Protein AF-A0A2S9FRI6-F1 (afdb_monomer_lite)

Secondary structure (DSSP, 8-state):
--GGGHHHHTHHHHHHHHHHHHHHHHHHH-STT-S----TTT-HHHHHHHHHHHHHHHHHHHHHHHHHHTS-HHHHHHTT--HHHHHTT-

Foldseek 3Di:
DDPVCCVVPPVVVVVVCCVVVVVVVCVVPPVVPPDPPDPCVVPVPVCVPVVVVVVVVVVVVVVLCCLLPPDDPVVCVVVPNDPVNNVVSD

Sequence (90 aa):
MSGWEIFWDVIPYVTLTIVVVGIWWRYRYDKFGWTTRSSQLYESRLLRIGSPMFHFGILVVIAGHIIGLVIPESWTTAIGLSDHAYHVQA

Radius of gyration: 19.43 Å; chains: 1; bounding box: 42×36×46 Å

Structure (mmCIF, N/CA/C/O backbone):
data_AF-A0A2S9FRI6-F1
#
_entry.id   AF-A0A2S9FRI6-F1
#
loop_
_atom_site.group_PDB
_atom_site.id
_atom_site.type_symbol
_atom_site.label_atom_id
_atom_site.label_alt_id
_atom_site.label_comp_id
_atom_site.label_asym_id
_atom_site.label_entity_id
_atom_site.label_seq_id
_atom_site.pdbx_PDB_ins_code
_atom_site.Cartn_x
_atom_site.Cartn_y
_atom_site.Cartn_z
_atom_site.occupancy
_atom_site.B_iso_or_equiv
_atom_site.auth_seq_id
_atom_site.auth_comp_id
_atom_site.auth_asym_id
_atom_site.auth_atom_id
_atom_site.pdbx_PDB_model_num
ATOM 1 N N . MET A 1 1 ? 26.078 -19.167 -12.266 1.00 63.00 1 MET A N 1
ATOM 2 C CA . MET A 1 1 ? 24.851 -18.817 -11.540 1.00 63.00 1 MET A CA 1
ATOM 3 C C . MET A 1 1 ? 25.134 -18.992 -10.064 1.00 63.00 1 MET A C 1
ATOM 5 O O . MET A 1 1 ? 25.367 -20.112 -9.620 1.00 63.00 1 MET A O 1
ATOM 9 N N . SER A 1 2 ? 25.311 -17.887 -9.347 1.00 83.19 2 SER A N 1
ATOM 10 C CA . SER A 1 2 ? 25.530 -17.909 -7.900 1.00 83.19 2 SER A CA 1
ATOM 11 C C . SER A 1 2 ? 24.217 -18.241 -7.186 1.00 83.19 2 SER A C 1
ATOM 13 O O . SER A 1 2 ? 23.146 -17.872 -7.660 1.00 83.19 2 SER A O 1
ATOM 15 N N . GLY A 1 3 ? 24.270 -18.907 -6.028 1.00 84.62 3 GLY A N 1
ATOM 16 C CA . GLY A 1 3 ? 23.056 -19.265 -5.276 1.00 84.62 3 GLY A CA 1
ATOM 17 C C . GLY A 1 3 ? 22.184 -18.069 -4.859 1.00 84.62 3 GLY A C 1
ATOM 18 O O . GLY A 1 3 ? 21.018 -18.258 -4.535 1.00 84.62 3 GLY A O 1
ATOM 19 N N . TRP A 1 4 ? 22.715 -16.844 -4.901 1.00 90.25 4 TRP A N 1
ATOM 20 C CA . TRP A 1 4 ? 21.999 -15.611 -4.565 1.00 90.25 4 TRP A CA 1
ATOM 21 C C . TRP A 1 4 ? 21.032 -15.129 -5.654 1.00 90.25 4 TRP A C 1
ATOM 23 O O . TRP A 1 4 ? 20.107 -14.381 -5.345 1.00 90.25 4 TRP A O 1
ATOM 33 N N . GLU A 1 5 ? 21.193 -15.578 -6.901 1.00 90.62 5 GLU A N 1
ATOM 34 C CA . GLU A 1 5 ? 20.311 -15.212 -8.025 1.00 90.62 5 GLU A CA 1
ATOM 35 C C . GLU A 1 5 ? 18.851 -15.625 -7.766 1.00 90.62 5 GLU A C 1
ATOM 37 O O . GLU A 1 5 ? 17.919 -14.935 -8.174 1.00 90.62 5 GLU A O 1
ATOM 42 N N . ILE A 1 6 ? 18.633 -16.673 -6.960 1.00 92.56 6 ILE A N 1
ATOM 43 C CA . ILE A 1 6 ? 17.296 -17.162 -6.600 1.00 92.56 6 ILE A CA 1
ATOM 44 C C . ILE A 1 6 ? 16.400 -16.083 -5.967 1.00 92.56 6 ILE A C 1
ATOM 46 O O . ILE A 1 6 ? 15.182 -16.096 -6.165 1.00 92.56 6 ILE A O 1
ATOM 50 N N . PHE A 1 7 ? 16.985 -15.130 -5.233 1.00 94.00 7 PHE A N 1
ATOM 51 C CA . PHE A 1 7 ? 16.239 -14.049 -4.584 1.00 94.00 7 PHE A CA 1
ATOM 52 C C . PHE A 1 7 ? 15.661 -13.041 -5.573 1.00 94.00 7 PHE A C 1
ATOM 54 O O . PHE A 1 7 ? 14.661 -12.400 -5.262 1.00 94.00 7 PHE A O 1
ATOM 61 N N . TRP A 1 8 ? 16.259 -12.926 -6.754 1.00 94.25 8 TRP A N 1
ATOM 62 C CA . TRP A 1 8 ? 15.844 -11.983 -7.786 1.00 94.25 8 TRP A CA 1
ATOM 63 C C . TRP A 1 8 ? 14.999 -12.670 -8.859 1.00 94.25 8 TRP A C 1
ATOM 65 O O . TRP A 1 8 ? 14.026 -12.089 -9.330 1.00 94.25 8 TRP A O 1
ATOM 75 N N . ASP A 1 9 ? 15.291 -13.937 -9.162 1.00 93.50 9 ASP A N 1
ATOM 76 C CA . ASP A 1 9 ? 14.639 -14.648 -10.265 1.00 93.50 9 ASP A CA 1
ATOM 77 C C . ASP A 1 9 ? 13.441 -15.502 -9.836 1.00 93.50 9 ASP A C 1
ATOM 79 O O . ASP A 1 9 ? 12.549 -15.742 -10.643 1.00 93.50 9 ASP A O 1
ATOM 83 N N . VAL A 1 10 ? 13.393 -15.992 -8.590 1.00 95.75 10 VAL A N 1
ATOM 84 C CA . VAL A 1 10 ? 12.357 -16.949 -8.142 1.00 95.75 10 VAL A CA 1
ATOM 85 C C . VAL A 1 10 ? 11.477 -16.365 -7.044 1.00 95.75 10 VAL A C 1
ATOM 87 O O . VAL A 1 10 ? 10.247 -16.414 -7.132 1.00 95.75 10 VAL A O 1
ATOM 90 N N . ILE A 1 11 ? 12.091 -15.794 -6.005 1.00 97.00 11 ILE A N 1
ATOM 91 C CA . ILE A 1 11 ? 11.372 -15.287 -4.828 1.00 97.00 11 ILE A CA 1
ATOM 92 C C . ILE A 1 11 ? 10.285 -14.249 -5.170 1.00 97.00 11 ILE A C 1
ATOM 94 O O . ILE A 1 11 ? 9.209 -14.342 -4.565 1.00 97.00 11 ILE A O 1
ATOM 98 N N . PRO A 1 12 ? 10.455 -13.320 -6.136 1.00 96.44 12 PRO A N 1
ATOM 99 C CA . PRO A 1 12 ? 9.396 -12.367 -6.470 1.00 96.44 12 PRO A CA 1
ATOM 100 C C . PRO A 1 12 ? 8.122 -13.052 -6.984 1.00 96.44 12 PRO A C 1
ATOM 102 O O . PRO A 1 12 ? 7.019 -12.702 -6.561 1.00 96.44 12 PRO A O 1
ATOM 105 N N . TYR A 1 13 ? 8.259 -14.088 -7.818 1.00 96.88 13 TYR A N 1
ATOM 106 C CA . TYR A 1 13 ? 7.119 -14.832 -8.365 1.00 96.88 13 TYR A CA 1
ATOM 107 C C . TYR A 1 13 ? 6.418 -15.680 -7.307 1.00 96.88 13 TYR A C 1
ATOM 109 O O . TYR A 1 13 ? 5.186 -15.721 -7.261 1.00 96.88 13 TYR A O 1
ATOM 117 N N . VAL A 1 14 ? 7.183 -16.323 -6.420 1.00 98.06 14 VAL A N 1
ATOM 118 C CA . VAL A 1 14 ? 6.620 -17.065 -5.281 1.00 98.06 14 VAL A CA 1
ATOM 119 C C . VAL A 1 14 ? 5.847 -16.116 -4.365 1.00 98.06 14 VAL A C 1
ATOM 121 O O . VAL A 1 14 ? 4.708 -16.405 -3.999 1.00 98.06 14 VAL A O 1
ATOM 124 N N . THR A 1 15 ? 6.422 -14.953 -4.055 1.00 97.88 15 THR A N 1
ATOM 125 C CA . THR A 1 15 ? 5.782 -13.928 -3.220 1.00 97.88 15 THR A CA 1
ATOM 126 C C . THR A 1 15 ? 4.476 -13.441 -3.846 1.00 97.88 15 THR A C 1
ATOM 128 O O . THR A 1 15 ? 3.440 -13.449 -3.180 1.00 97.88 15 THR A O 1
ATOM 131 N N . LEU A 1 16 ? 4.484 -13.093 -5.139 1.00 97.75 16 LEU A N 1
ATOM 132 C CA . LEU A 1 16 ? 3.283 -12.658 -5.856 1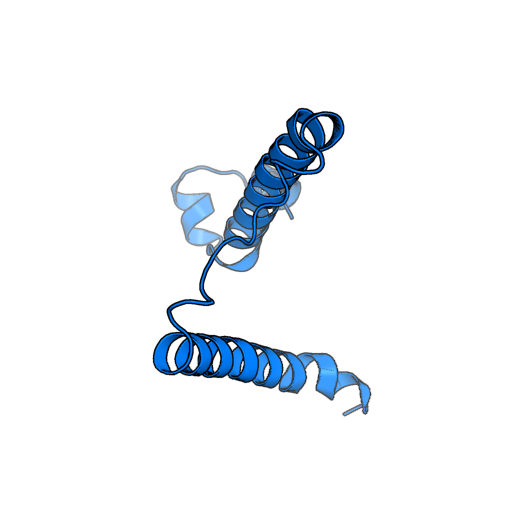.00 97.75 16 LEU A CA 1
ATOM 133 C C . LEU A 1 16 ? 2.207 -13.753 -5.880 1.00 97.75 16 LEU A C 1
ATOM 135 O O . LEU A 1 16 ? 1.034 -13.473 -5.637 1.00 97.75 16 LEU A O 1
ATOM 139 N N . THR A 1 17 ? 2.608 -15.006 -6.106 1.00 98.31 17 THR A N 1
ATOM 140 C CA . THR A 1 17 ? 1.697 -16.160 -6.100 1.00 98.31 17 THR A CA 1
ATOM 141 C C . THR A 1 17 ? 1.016 -16.315 -4.743 1.00 98.31 17 THR A C 1
ATOM 143 O O . THR A 1 17 ? -0.208 -16.439 -4.681 1.00 98.31 17 THR A O 1
ATOM 146 N N . ILE A 1 18 ? 1.780 -16.249 -3.647 1.00 98.50 18 ILE A N 1
ATOM 147 C CA . ILE A 1 18 ? 1.239 -16.330 -2.284 1.00 98.50 18 ILE A CA 1
ATOM 148 C C . ILE A 1 18 ? 0.274 -15.171 -2.016 1.00 98.50 18 ILE A C 1
ATOM 150 O O . ILE A 1 18 ? -0.806 -15.401 -1.474 1.00 98.50 18 ILE A O 1
ATOM 154 N N . VAL A 1 19 ? 0.624 -13.945 -2.417 1.00 98.19 19 VAL A N 1
ATOM 155 C CA . VAL A 1 19 ? -0.237 -12.767 -2.235 1.00 98.19 19 VAL A CA 1
ATOM 156 C C . VAL A 1 19 ? -1.563 -12.942 -2.975 1.00 98.19 19 VAL A C 1
ATOM 158 O O . VAL A 1 19 ? -2.620 -12.817 -2.359 1.00 98.19 19 VAL A O 1
ATOM 161 N N . VAL A 1 20 ? -1.535 -13.283 -4.265 1.00 98.38 20 VAL A N 1
ATOM 162 C CA . VAL A 1 20 ? -2.747 -13.402 -5.094 1.00 98.38 20 VAL A CA 1
ATOM 163 C C . VAL A 1 20 ? -3.632 -14.559 -4.627 1.00 98.38 20 VAL A C 1
ATOM 165 O O . VAL A 1 20 ? -4.822 -14.364 -4.365 1.00 98.38 20 VAL A O 1
ATOM 168 N N . VAL A 1 21 ? -3.061 -15.758 -4.477 1.00 98.38 21 VAL A N 1
ATOM 169 C CA . VAL A 1 21 ? -3.814 -16.952 -4.064 1.00 98.38 21 VAL A CA 1
ATOM 170 C C . VAL A 1 21 ? -4.307 -16.808 -2.626 1.00 98.38 21 VAL A C 1
ATOM 172 O O . VAL A 1 21 ? -5.455 -17.143 -2.338 1.00 98.38 21 VAL A O 1
ATOM 175 N N . GLY A 1 22 ? -3.481 -16.265 -1.730 1.00 97.12 22 GLY A N 1
ATOM 176 C CA . GLY A 1 22 ? -3.837 -16.030 -0.333 1.00 97.12 22 GLY A CA 1
ATOM 177 C C . GLY A 1 22 ? -4.978 -15.025 -0.175 1.00 97.12 22 GLY A C 1
ATOM 178 O O . GLY A 1 22 ? -5.911 -15.281 0.587 1.00 97.12 22 GLY A O 1
ATOM 179 N N . ILE A 1 23 ? -4.956 -13.921 -0.931 1.00 97.06 23 ILE A N 1
ATOM 180 C CA . ILE A 1 23 ? -6.050 -12.936 -0.976 1.00 97.06 23 ILE A CA 1
ATOM 181 C C . ILE A 1 23 ? -7.339 -13.590 -1.474 1.00 97.06 23 ILE A C 1
ATOM 183 O O . ILE A 1 23 ? -8.376 -13.472 -0.818 1.00 97.06 23 ILE A O 1
ATOM 187 N N . TRP A 1 24 ? -7.273 -14.316 -2.593 1.00 97.31 24 TRP A N 1
ATOM 188 C CA . TRP A 1 24 ? -8.435 -14.988 -3.172 1.00 97.31 24 TRP A CA 1
ATOM 189 C C . TRP A 1 24 ? -9.036 -16.026 -2.217 1.00 97.31 24 TRP A C 1
ATOM 191 O O . TRP A 1 24 ? -10.242 -16.009 -1.952 1.00 97.31 24 TRP A O 1
ATOM 201 N N . TRP A 1 25 ? -8.192 -16.885 -1.640 1.00 97.69 25 TRP A N 1
ATOM 202 C CA . TRP A 1 25 ? -8.598 -17.878 -0.650 1.00 97.69 25 TRP A CA 1
ATOM 203 C C . TRP A 1 25 ? -9.259 -17.199 0.548 1.00 97.69 25 TRP A C 1
ATOM 205 O O . TRP A 1 25 ? -10.397 -17.516 0.896 1.00 97.69 25 TRP A O 1
ATOM 215 N N . ARG A 1 26 ? -8.581 -16.234 1.180 1.00 96.50 26 ARG A N 1
ATOM 216 C CA . ARG A 1 26 ? -9.101 -15.560 2.375 1.00 96.50 26 ARG A CA 1
ATOM 217 C C . ARG A 1 26 ? -10.447 -14.895 2.094 1.00 96.50 26 ARG A C 1
ATOM 219 O O . ARG A 1 26 ? -11.359 -15.028 2.904 1.00 96.50 26 ARG A O 1
ATOM 226 N N . TYR A 1 27 ? -10.606 -14.273 0.927 1.00 95.31 27 TYR A N 1
ATOM 227 C CA . TYR A 1 27 ? -11.876 -13.682 0.514 1.00 95.31 27 TYR A CA 1
ATOM 228 C C . TYR A 1 27 ? -12.992 -14.729 0.357 1.00 95.31 27 TYR A C 1
ATOM 230 O O . TYR A 1 27 ? -14.160 -14.446 0.623 1.00 95.31 27 TYR A O 1
ATOM 238 N N . ARG A 1 28 ? -12.671 -15.956 -0.069 1.00 95.75 28 ARG A N 1
ATOM 239 C CA . ARG A 1 28 ? -13.668 -17.018 -0.253 1.00 95.75 28 ARG A CA 1
ATOM 240 C C . ARG A 1 28 ? -14.122 -17.662 1.056 1.00 95.75 28 ARG A C 1
ATOM 242 O O . ARG A 1 28 ? -15.299 -18.030 1.144 1.00 95.75 28 ARG A O 1
ATOM 249 N N . TYR A 1 29 ? -13.208 -17.831 2.009 1.00 95.62 29 TYR A N 1
ATOM 250 C CA . TYR A 1 29 ? -13.437 -18.601 3.236 1.00 95.62 29 TYR A CA 1
ATOM 251 C C . TYR A 1 29 ? -13.774 -17.740 4.458 1.00 95.62 29 TYR A C 1
ATOM 253 O O . TYR A 1 29 ? -14.598 -18.161 5.263 1.00 95.62 29 TYR A O 1
ATOM 261 N N . ASP A 1 30 ? -13.198 -16.542 4.591 1.00 94.12 30 ASP A N 1
ATOM 262 C CA . ASP A 1 30 ? -13.395 -15.675 5.759 1.00 94.12 30 ASP A CA 1
ATOM 263 C C . ASP A 1 30 ? -13.701 -14.229 5.350 1.00 94.12 30 ASP A C 1
ATOM 265 O O . ASP A 1 30 ? -12.883 -13.311 5.454 1.00 94.12 30 ASP A O 1
ATOM 269 N N . LYS A 1 31 ? -14.930 -14.028 4.869 1.00 92.06 31 LYS A N 1
ATOM 270 C CA . LYS A 1 31 ? -15.441 -12.690 4.541 1.00 92.06 31 LYS A CA 1
ATOM 271 C C . LYS A 1 31 ? -15.688 -11.846 5.788 1.00 92.06 31 LYS A C 1
ATOM 273 O O . LYS A 1 31 ? -15.479 -10.640 5.748 1.00 92.06 31 LYS A O 1
ATOM 278 N N . PHE A 1 32 ? -16.118 -12.465 6.889 1.00 92.12 32 PHE A N 1
ATOM 279 C CA . PHE A 1 32 ? -16.435 -11.752 8.129 1.00 92.12 32 PHE A CA 1
ATOM 280 C C . PHE A 1 32 ? -15.180 -11.199 8.815 1.00 92.12 32 PHE A C 1
ATOM 282 O O . PHE A 1 32 ? -15.213 -10.101 9.364 1.00 92.12 32 PHE A O 1
ATOM 289 N N . GLY A 1 33 ? -14.052 -11.906 8.733 1.00 91.88 33 GLY A N 1
ATOM 290 C CA . GLY A 1 33 ? -12.751 -11.434 9.199 1.00 91.88 33 GLY A CA 1
ATOM 291 C C . GLY A 1 33 ? -12.043 -10.462 8.248 1.00 91.88 33 GLY A C 1
ATOM 292 O O . GLY A 1 33 ? -10.928 -10.019 8.558 1.00 91.88 33 GLY A O 1
ATOM 293 N N . TRP A 1 34 ? -12.647 -10.111 7.104 1.00 94.44 34 TRP A N 1
ATOM 294 C CA . TRP A 1 34 ? -12.117 -9.118 6.165 1.00 94.44 34 TRP A CA 1
ATOM 295 C C . TRP A 1 34 ? -12.472 -7.693 6.606 1.00 94.44 34 TRP A C 1
ATOM 297 O O . TRP A 1 34 ? -13.313 -7.014 6.021 1.00 94.44 34 TRP A O 1
ATOM 307 N N . THR A 1 35 ? -11.824 -7.228 7.671 1.00 94.25 35 THR A N 1
ATOM 308 C CA . THR A 1 35 ? -11.994 -5.869 8.199 1.00 94.25 35 THR A CA 1
ATOM 309 C C . THR A 1 35 ? -10.641 -5.220 8.464 1.00 94.25 35 THR A C 1
ATOM 311 O O . THR A 1 35 ? -9.610 -5.889 8.521 1.00 94.25 35 THR A O 1
ATOM 314 N N . THR A 1 36 ? -10.639 -3.904 8.672 1.00 93.06 36 THR A N 1
ATOM 315 C CA . THR A 1 36 ? -9.431 -3.144 9.029 1.00 93.06 36 THR A CA 1
ATOM 316 C C . THR A 1 36 ? -8.921 -3.445 10.439 1.00 93.06 36 THR A C 1
ATOM 318 O O . THR A 1 36 ? -7.815 -3.032 10.770 1.00 93.06 36 THR A O 1
ATOM 321 N N . ARG A 1 37 ? -9.717 -4.137 11.275 1.00 92.88 37 ARG A N 1
ATOM 322 C CA . ARG A 1 37 ? -9.436 -4.386 12.702 1.00 92.88 37 ARG A CA 1
ATOM 323 C C . ARG A 1 37 ? -8.959 -3.122 13.433 1.00 92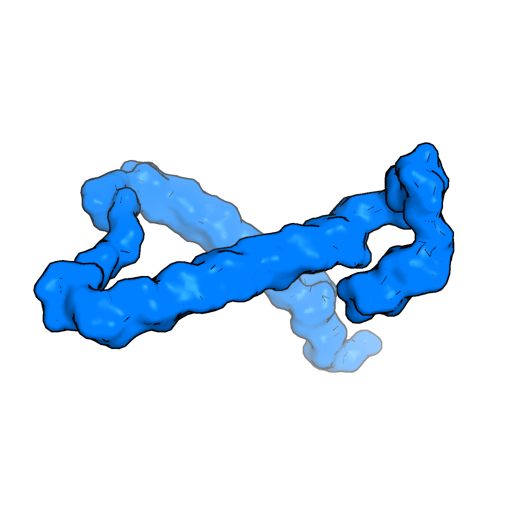.88 37 ARG A C 1
ATOM 325 O O . ARG A 1 37 ? -7.930 -3.129 14.102 1.00 92.88 37 ARG A O 1
ATOM 332 N N . SER A 1 38 ? -9.70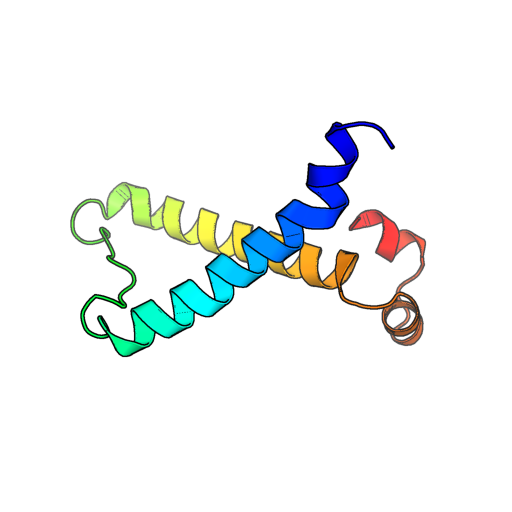6 -2.026 13.280 1.00 94.25 38 SER A N 1
ATOM 333 C CA . SER A 1 38 ? -9.347 -0.741 13.888 1.00 94.25 38 SER A CA 1
ATOM 334 C C . SER A 1 38 ? -9.267 -0.832 15.414 1.00 94.25 38 SER A C 1
ATOM 336 O O . SER A 1 38 ? -10.211 -1.266 16.072 1.00 94.25 38 SER A O 1
ATOM 338 N N . SER A 1 39 ? -8.158 -0.357 15.977 1.00 95.75 39 SER A N 1
ATOM 339 C CA . SER A 1 39 ? -7.943 -0.200 17.419 1.00 95.75 39 SER A CA 1
ATOM 340 C C . SER A 1 39 ? -8.178 1.236 17.905 1.00 95.75 39 SER A C 1
ATOM 342 O O . SER A 1 39 ? -7.873 1.555 19.053 1.00 95.75 39 SER A O 1
ATOM 344 N N . GLN A 1 40 ? -8.764 2.101 17.065 1.00 95.50 40 GLN A N 1
ATOM 345 C CA . GLN A 1 40 ? -8.986 3.524 17.362 1.00 95.50 40 GLN A CA 1
ATOM 346 C C . GLN A 1 40 ? -9.773 3.756 18.658 1.00 95.50 40 GLN A C 1
ATOM 348 O O . GLN A 1 40 ? -9.533 4.739 19.352 1.00 95.50 40 GLN A O 1
ATOM 353 N N . LEU A 1 41 ? -10.704 2.857 18.994 1.00 95.06 41 LEU A N 1
ATOM 354 C CA . LEU A 1 41 ? -11.492 2.944 20.226 1.00 95.06 41 LEU A CA 1
ATOM 355 C C . LEU A 1 41 ? -10.649 2.704 21.487 1.00 95.06 41 LEU A C 1
ATOM 357 O O . LEU A 1 41 ? -10.958 3.269 22.531 1.00 95.06 41 LEU A O 1
ATOM 361 N N . TYR A 1 42 ? -9.592 1.892 21.389 1.00 94.25 42 TYR A N 1
ATOM 362 C CA . TYR A 1 42 ? -8.719 1.560 22.515 1.00 94.25 42 TYR A CA 1
ATOM 363 C C . TYR A 1 42 ? -7.613 2.596 22.724 1.00 94.25 42 TYR A C 1
ATOM 365 O O . TYR A 1 42 ? -7.253 2.864 23.863 1.00 94.25 42 TYR A O 1
ATOM 373 N N . GLU A 1 43 ? -7.093 3.196 21.648 1.00 94.06 43 GLU A N 1
ATOM 374 C CA . GLU A 1 43 ? -5.966 4.136 21.718 1.00 94.06 43 GLU A CA 1
ATOM 375 C C . GLU A 1 43 ? -6.154 5.322 20.762 1.00 94.06 43 GLU A C 1
ATOM 377 O O . GLU A 1 43 ? -5.429 5.522 19.786 1.00 94.06 43 GLU A O 1
ATOM 382 N N . SER A 1 44 ? -7.177 6.132 21.026 1.00 94.44 44 SER A N 1
ATOM 383 C CA . SER A 1 44 ? -7.516 7.259 20.153 1.00 94.44 44 SER A CA 1
ATOM 384 C C . SER A 1 44 ? -6.484 8.390 20.182 1.00 94.44 44 SER A C 1
ATOM 386 O O . SER A 1 44 ? -6.342 9.100 19.184 1.00 94.44 44 SER A O 1
ATOM 388 N N . ARG A 1 45 ? -5.757 8.579 21.294 1.00 95.12 45 ARG A N 1
ATOM 389 C CA . ARG A 1 45 ? -4.853 9.723 21.481 1.00 95.12 45 ARG A CA 1
ATOM 390 C C . ARG A 1 45 ? -3.653 9.629 20.546 1.00 95.12 45 ARG A C 1
ATOM 392 O O . ARG A 1 45 ? -3.389 10.589 19.824 1.00 95.12 45 ARG A O 1
ATOM 399 N N . LEU A 1 46 ? -2.954 8.494 20.535 1.00 95.69 46 LEU A N 1
ATOM 400 C CA . LEU A 1 46 ? -1.812 8.300 19.637 1.00 95.69 46 LEU A CA 1
ATOM 401 C C . LEU A 1 46 ? -2.262 8.111 18.186 1.00 95.69 46 LEU A C 1
ATOM 403 O O . LEU A 1 46 ? -1.709 8.736 17.277 1.00 95.69 46 LEU A O 1
ATOM 407 N N . LEU A 1 47 ? -3.296 7.296 17.952 1.00 96.69 47 LEU A N 1
ATOM 408 C CA . LEU A 1 47 ? -3.721 6.964 16.592 1.00 96.69 47 LEU A CA 1
ATOM 409 C C . LEU A 1 47 ? -4.337 8.147 15.841 1.00 96.69 47 LEU A C 1
ATOM 411 O O . LEU A 1 47 ? -4.248 8.182 14.617 1.00 96.69 47 LEU A O 1
ATOM 415 N N . ARG A 1 48 ? -4.879 9.159 16.531 1.00 95.69 48 ARG A N 1
ATOM 416 C CA . ARG A 1 48 ? -5.371 10.388 15.883 1.00 95.69 48 ARG A CA 1
ATOM 417 C C . ARG A 1 48 ? -4.288 11.129 15.093 1.00 95.69 48 ARG A C 1
ATOM 419 O O . ARG A 1 48 ? -4.628 11.829 14.146 1.00 95.69 48 ARG A O 1
ATOM 426 N N . ILE A 1 49 ? -3.019 10.981 15.467 1.00 97.38 49 ILE A N 1
ATOM 427 C CA . ILE A 1 49 ? -1.884 11.607 14.776 1.00 97.38 49 ILE A CA 1
ATOM 428 C C . ILE A 1 49 ? -1.115 10.555 13.976 1.00 97.38 49 ILE A C 1
ATOM 430 O O . ILE A 1 49 ? -0.889 10.729 12.779 1.00 97.38 49 ILE A O 1
ATOM 434 N N . GLY A 1 50 ? -0.766 9.434 14.615 1.00 96.94 50 GLY A N 1
ATOM 435 C CA . GLY A 1 50 ? 0.052 8.393 13.997 1.00 96.94 50 GLY A CA 1
ATOM 436 C C . GLY A 1 50 ? -0.617 7.737 12.791 1.00 96.94 50 GLY A C 1
ATOM 437 O O . GLY A 1 50 ? 0.042 7.525 11.776 1.00 96.94 50 GLY A O 1
ATOM 438 N N . SER A 1 51 ? -1.927 7.466 12.861 1.00 96.69 51 SER A N 1
ATOM 439 C CA . SER A 1 51 ? -2.634 6.816 11.753 1.00 96.69 51 SER A CA 1
ATOM 440 C C . SER A 1 51 ? -2.675 7.709 10.505 1.00 96.69 51 SER A C 1
ATOM 442 O O . SER A 1 51 ? -2.207 7.243 9.464 1.00 96.69 51 SER A O 1
ATOM 444 N N . PRO A 1 52 ? -3.114 8.986 10.562 1.00 97.19 52 PRO A N 1
ATOM 445 C CA . PRO A 1 52 ? -3.037 9.869 9.400 1.00 97.19 52 PRO A CA 1
ATOM 446 C C . PRO A 1 52 ? -1.615 10.058 8.867 1.00 97.19 52 PRO A C 1
ATOM 448 O O . PRO A 1 52 ? -1.413 9.935 7.663 1.00 97.19 52 PRO A O 1
ATOM 451 N N . MET A 1 53 ? -0.623 10.303 9.734 1.00 97.88 53 MET A N 1
ATOM 452 C CA . MET A 1 53 ? 0.769 10.489 9.299 1.00 97.88 53 MET A CA 1
ATOM 453 C C . MET A 1 53 ? 1.296 9.276 8.525 1.00 97.88 53 MET A C 1
ATOM 455 O O . MET A 1 53 ? 1.891 9.441 7.462 1.00 97.88 53 MET A O 1
ATOM 459 N N . PHE A 1 54 ? 1.037 8.063 9.022 1.00 97.81 54 PHE A N 1
ATOM 460 C CA . PHE A 1 54 ? 1.427 6.838 8.330 1.00 97.81 54 PHE A CA 1
ATOM 461 C C . PHE A 1 54 ? 0.673 6.666 7.009 1.00 97.81 54 PHE A C 1
ATOM 463 O O . PHE A 1 54 ? 1.311 6.425 5.990 1.00 97.81 54 PHE A O 1
ATOM 470 N N . HIS A 1 55 ? -0.657 6.814 6.999 1.00 97.38 55 HIS A N 1
ATOM 471 C CA . HIS A 1 55 ? -1.461 6.577 5.796 1.00 97.38 55 HIS A CA 1
ATOM 472 C C . HIS A 1 55 ? -1.144 7.580 4.684 1.00 97.38 55 HIS A C 1
ATOM 474 O O . HIS A 1 55 ? -0.964 7.179 3.540 1.00 97.38 55 HIS A O 1
ATOM 480 N N . PHE A 1 56 ? -1.014 8.871 4.997 1.00 97.56 56 PHE A N 1
ATOM 481 C CA . PHE A 1 56 ? -0.615 9.853 3.988 1.00 97.56 56 PHE A CA 1
ATOM 482 C C . PHE A 1 56 ? 0.819 9.619 3.507 1.00 97.56 56 PHE A C 1
ATOM 484 O O . PHE A 1 56 ? 1.067 9.674 2.305 1.00 97.56 56 PHE A O 1
ATOM 491 N N . GLY A 1 57 ? 1.741 9.280 4.414 1.00 97.38 57 GLY A N 1
ATOM 492 C CA . GLY A 1 57 ? 3.118 8.947 4.052 1.00 97.38 57 GLY A CA 1
ATOM 493 C C . GLY A 1 57 ? 3.204 7.740 3.116 1.00 97.38 57 GLY A C 1
ATOM 494 O O . GLY A 1 57 ? 3.779 7.836 2.034 1.00 97.38 57 GLY A O 1
ATOM 495 N N . ILE A 1 58 ? 2.591 6.612 3.488 1.00 97.56 58 ILE A N 1
ATOM 496 C CA . ILE A 1 58 ? 2.651 5.383 2.688 1.00 97.56 58 ILE A CA 1
ATOM 497 C C . ILE A 1 58 ? 1.941 5.538 1.341 1.00 97.56 58 ILE A C 1
ATOM 499 O O . ILE A 1 58 ? 2.410 4.980 0.356 1.00 97.56 58 ILE A O 1
ATOM 503 N N . LEU A 1 59 ? 0.861 6.323 1.255 1.00 96.94 59 LEU A N 1
ATOM 504 C CA . LEU A 1 59 ? 0.192 6.589 -0.021 1.00 96.94 59 LEU A CA 1
ATOM 505 C C . LEU A 1 59 ? 1.101 7.348 -0.992 1.00 96.94 59 LEU A C 1
ATOM 507 O O . LEU A 1 59 ? 1.155 6.992 -2.168 1.00 96.94 59 LEU A O 1
ATOM 511 N N . VAL A 1 60 ? 1.853 8.342 -0.506 1.00 95.50 60 VAL A N 1
ATOM 512 C CA . VAL A 1 60 ? 2.846 9.057 -1.324 1.00 95.50 60 VAL A CA 1
ATOM 513 C C . VAL A 1 60 ? 3.958 8.112 -1.780 1.00 95.50 60 VAL A C 1
ATOM 515 O O . VAL A 1 60 ? 4.314 8.115 -2.955 1.00 95.50 60 VAL A O 1
ATOM 518 N N . VAL A 1 61 ? 4.459 7.253 -0.887 1.00 95.56 61 VAL A N 1
ATOM 519 C CA . VAL A 1 61 ? 5.491 6.258 -1.223 1.00 95.56 61 VAL A CA 1
ATOM 520 C C . VAL A 1 61 ? 4.991 5.269 -2.277 1.00 95.56 61 VAL A C 1
ATOM 522 O O . VAL A 1 61 ? 5.694 5.023 -3.253 1.00 95.56 61 VAL A O 1
ATOM 525 N N . ILE A 1 62 ? 3.779 4.727 -2.119 1.00 95.00 62 ILE A N 1
ATOM 526 C CA . ILE A 1 62 ? 3.171 3.803 -3.088 1.00 95.00 62 ILE A CA 1
ATOM 527 C C . ILE A 1 62 ? 3.010 4.487 -4.447 1.00 95.00 62 ILE A C 1
ATOM 529 O O . ILE A 1 62 ? 3.368 3.900 -5.465 1.00 95.00 62 ILE A O 1
ATOM 533 N N . ALA A 1 63 ? 2.511 5.726 -4.473 1.00 91.12 63 ALA A N 1
ATOM 534 C CA . ALA A 1 63 ? 2.377 6.486 -5.711 1.00 91.12 63 ALA A CA 1
ATOM 535 C C . ALA A 1 63 ? 3.738 6.690 -6.397 1.00 91.12 63 ALA A C 1
ATOM 537 O O . ALA A 1 63 ? 3.855 6.431 -7.593 1.00 91.12 63 ALA A O 1
ATOM 538 N N . GLY A 1 64 ? 4.772 7.066 -5.637 1.00 88.69 64 GLY A N 1
ATOM 539 C CA . GLY A 1 64 ? 6.140 7.191 -6.143 1.00 88.69 64 GLY A CA 1
ATOM 540 C C . GLY A 1 64 ? 6.679 5.884 -6.732 1.00 88.69 64 GLY A C 1
ATOM 541 O O . GLY A 1 64 ? 7.197 5.890 -7.841 1.00 88.69 64 GLY A O 1
ATOM 542 N N . HIS A 1 65 ? 6.473 4.745 -6.059 1.00 89.44 65 HIS A N 1
ATOM 543 C CA . HIS A 1 65 ? 6.891 3.434 -6.577 1.00 89.44 65 HIS A CA 1
ATOM 544 C C . HIS A 1 65 ? 6.169 3.064 -7.877 1.00 89.44 65 HIS A C 1
ATOM 546 O O . HIS A 1 65 ? 6.788 2.524 -8.789 1.00 89.44 65 HIS A O 1
ATOM 552 N N . ILE A 1 66 ? 4.867 3.346 -7.985 1.00 89.69 66 ILE A N 1
ATOM 553 C CA . ILE A 1 66 ? 4.107 3.072 -9.212 1.00 89.69 66 ILE A CA 1
ATOM 554 C C . ILE A 1 66 ? 4.639 3.931 -10.361 1.00 89.69 66 ILE A C 1
ATOM 556 O O . ILE A 1 66 ? 4.888 3.410 -11.446 1.00 89.69 66 ILE A O 1
ATOM 560 N N . ILE A 1 67 ? 4.847 5.227 -10.122 1.00 85.19 67 ILE A N 1
ATOM 561 C CA . ILE A 1 67 ? 5.364 6.146 -11.139 1.00 85.19 67 ILE A CA 1
ATOM 562 C C . ILE A 1 67 ? 6.785 5.752 -11.560 1.00 85.19 67 ILE A C 1
ATOM 564 O O . ILE A 1 67 ? 7.049 5.677 -12.752 1.00 85.19 67 ILE A O 1
ATOM 568 N N . GLY A 1 68 ? 7.673 5.453 -10.610 1.00 82.25 68 GLY A N 1
ATOM 569 C CA . GLY A 1 68 ? 9.082 5.169 -10.896 1.00 82.25 68 GLY A CA 1
ATOM 570 C C . GLY A 1 68 ? 9.375 3.766 -11.438 1.00 82.25 68 GLY A C 1
ATOM 571 O O . GLY A 1 68 ? 10.381 3.585 -12.116 1.00 82.25 68 GLY A O 1
ATOM 572 N N . LEU A 1 69 ? 8.535 2.764 -11.145 1.00 86.62 69 LEU A N 1
ATOM 573 C CA . LEU A 1 69 ? 8.800 1.366 -11.528 1.00 86.62 69 LEU A CA 1
ATOM 574 C C . LEU A 1 69 ? 7.840 0.817 -12.587 1.00 86.62 69 LEU A C 1
ATOM 576 O O . LEU A 1 69 ? 8.211 -0.095 -13.323 1.00 86.62 69 LEU A O 1
ATOM 580 N N . VAL A 1 70 ? 6.598 1.307 -12.636 1.00 86.06 70 VAL A N 1
ATOM 581 C CA . VAL A 1 70 ? 5.546 0.732 -13.493 1.00 86.06 70 VAL A CA 1
ATOM 582 C C . VAL A 1 70 ? 5.263 1.604 -14.712 1.00 86.06 70 VAL A C 1
ATOM 584 O O . VAL A 1 70 ? 4.957 1.067 -15.778 1.00 86.06 70 VAL A O 1
ATOM 587 N N . ILE A 1 71 ? 5.340 2.932 -14.582 1.00 82.25 71 ILE A N 1
ATOM 588 C CA . ILE A 1 71 ? 5.058 3.840 -15.698 1.00 82.25 71 ILE A CA 1
ATOM 589 C C . ILE A 1 71 ? 6.274 3.895 -16.637 1.00 82.25 71 ILE A C 1
ATOM 591 O O . ILE A 1 71 ? 7.374 4.203 -16.185 1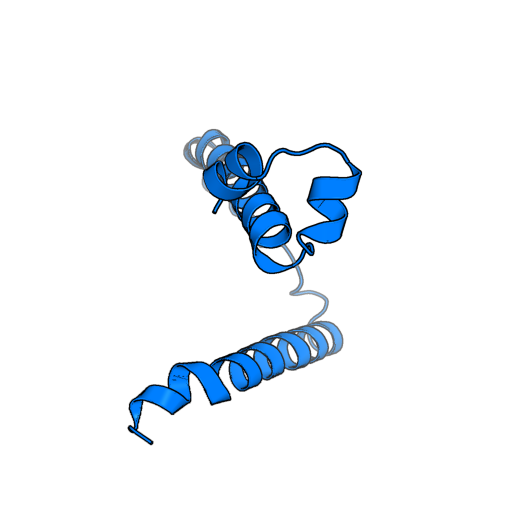.00 82.25 71 ILE A O 1
ATOM 595 N N . PRO A 1 72 ? 6.101 3.635 -17.948 1.00 80.69 72 PRO A N 1
ATOM 596 C CA . PRO A 1 72 ? 7.193 3.748 -18.907 1.00 80.69 72 PRO A CA 1
ATOM 597 C C . PRO A 1 72 ? 7.649 5.198 -19.087 1.00 80.69 72 PRO A C 1
ATOM 599 O O . PRO A 1 72 ? 6.822 6.106 -19.190 1.00 80.69 72 PRO A O 1
ATOM 602 N N . GLU A 1 73 ? 8.953 5.389 -19.272 1.00 76.31 73 GLU A N 1
ATOM 603 C CA . GLU A 1 73 ? 9.569 6.698 -19.531 1.00 76.31 73 GLU A CA 1
ATOM 604 C C . GLU A 1 73 ? 8.907 7.444 -20.704 1.00 76.31 73 GLU A C 1
ATOM 606 O O . GLU A 1 73 ? 8.629 8.638 -20.626 1.00 76.31 73 GLU A O 1
ATOM 611 N N . SER A 1 74 ? 8.534 6.729 -21.770 1.00 77.38 74 SER A N 1
ATOM 612 C CA . SER A 1 74 ? 7.875 7.326 -22.939 1.00 77.38 74 SER A CA 1
ATOM 613 C C . SER A 1 74 ? 6.568 8.051 -22.603 1.00 77.38 74 SER A C 1
ATOM 615 O O . SER A 1 74 ? 6.218 9.029 -23.265 1.00 77.38 74 SER A O 1
ATOM 617 N N . TRP A 1 75 ? 5.850 7.608 -21.567 1.00 77.31 75 TRP A N 1
ATOM 618 C CA . TRP A 1 75 ? 4.619 8.251 -21.112 1.00 77.31 75 TRP A CA 1
ATOM 619 C C . TRP A 1 75 ? 4.922 9.494 -20.279 1.00 77.31 75 TRP A C 1
ATOM 621 O O . TRP A 1 75 ? 4.238 10.503 -20.438 1.00 77.31 75 TRP A O 1
ATOM 631 N N . THR A 1 76 ? 5.962 9.456 -19.440 1.00 73.56 76 THR A N 1
ATOM 632 C CA . THR A 1 76 ? 6.400 10.621 -18.658 1.00 73.56 76 THR A CA 1
ATOM 633 C C . THR A 1 76 ? 6.975 11.723 -19.551 1.00 73.56 76 THR A C 1
ATOM 635 O O . THR A 1 76 ? 6.654 12.896 -19.359 1.00 73.56 76 THR A O 1
ATOM 638 N N . THR A 1 77 ? 7.722 11.368 -20.598 1.00 70.19 77 THR A N 1
ATOM 639 C CA . THR A 1 77 ? 8.237 12.332 -21.581 1.00 70.19 77 THR A CA 1
ATOM 640 C C . THR A 1 77 ? 7.103 12.944 -22.413 1.00 70.19 77 THR A C 1
ATOM 642 O O . THR A 1 77 ? 7.117 14.143 -22.687 1.00 70.19 77 THR A O 1
ATOM 645 N N . ALA A 1 78 ? 6.069 12.167 -22.768 1.00 74.31 78 ALA A N 1
ATOM 646 C CA . ALA A 1 78 ? 4.921 12.656 -23.543 1.00 74.31 78 ALA A CA 1
ATOM 647 C C . ALA A 1 78 ? 4.076 13.711 -22.802 1.00 74.31 78 ALA A C 1
ATOM 649 O O . ALA A 1 78 ? 3.469 14.569 -23.441 1.00 74.31 78 ALA A O 1
ATOM 650 N N . ILE A 1 79 ? 4.059 13.679 -21.466 1.00 73.62 79 ILE A N 1
ATOM 651 C CA . ILE A 1 79 ? 3.404 14.698 -20.626 1.00 73.62 79 ILE A CA 1
ATOM 652 C C . ILE A 1 79 ? 4.335 15.866 -20.256 1.00 73.62 79 ILE A C 1
ATOM 654 O O . ILE A 1 79 ? 3.944 16.740 -19.485 1.00 73.62 79 ILE A O 1
ATOM 658 N N . GLY A 1 80 ? 5.547 15.909 -20.823 1.00 67.06 80 GLY A N 1
ATOM 659 C CA . GLY A 1 80 ? 6.485 17.022 -20.679 1.00 67.06 80 GLY A CA 1
ATOM 660 C C . GLY A 1 80 ? 7.323 17.008 -19.398 1.00 67.06 80 GLY A C 1
ATOM 661 O O . GLY A 1 80 ? 7.892 18.042 -19.049 1.00 67.06 80 GLY A O 1
ATOM 662 N N . LEU A 1 81 ? 7.418 15.875 -18.690 1.00 68.56 81 LEU A N 1
ATOM 663 C CA . LEU A 1 81 ? 8.393 15.731 -17.606 1.00 68.56 81 LEU A CA 1
ATOM 664 C C . LEU A 1 81 ? 9.792 15.614 -18.217 1.00 68.56 81 LEU A C 1
ATOM 666 O O . LEU A 1 81 ? 10.032 14.759 -19.065 1.00 68.56 81 LEU A O 1
ATOM 670 N N . SER A 1 82 ? 10.707 16.488 -17.797 1.00 67.19 82 SER A N 1
ATOM 671 C CA . SER A 1 82 ? 12.113 16.388 -18.183 1.00 67.19 82 SER A CA 1
ATOM 672 C C . SER A 1 82 ? 12.776 15.197 -17.490 1.00 67.19 82 SER A C 1
ATOM 674 O O . SER A 1 82 ? 12.438 14.876 -16.349 1.00 67.19 82 SER A O 1
ATOM 676 N N . ASP A 1 83 ? 13.774 14.592 -18.132 1.00 66.38 83 ASP A N 1
ATOM 677 C CA . ASP A 1 83 ? 14.516 13.442 -17.588 1.00 66.38 83 ASP A CA 1
ATOM 678 C C . ASP A 1 83 ? 15.101 13.741 -16.194 1.00 66.38 83 ASP A C 1
ATOM 680 O O . ASP A 1 83 ? 15.106 12.895 -15.302 1.00 66.38 83 ASP A O 1
ATOM 684 N N . HIS A 1 84 ? 15.501 14.995 -15.944 1.00 65.25 84 HIS A N 1
ATOM 685 C CA . HIS A 1 84 ? 15.945 15.440 -14.620 1.00 65.25 84 HIS A CA 1
ATOM 686 C C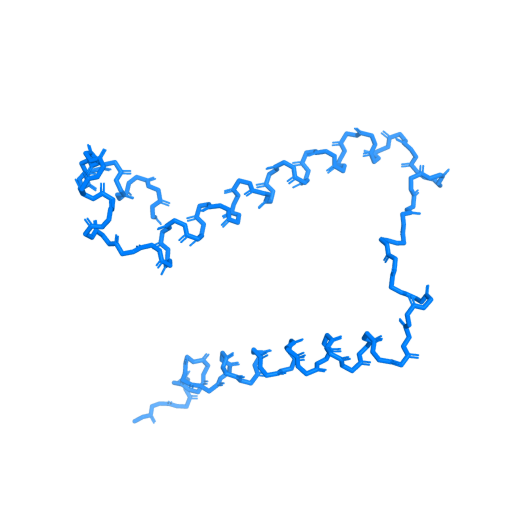 . HIS A 1 84 ? 14.819 15.371 -13.573 1.00 65.25 84 HIS A C 1
ATOM 688 O O . HIS A 1 84 ? 15.073 15.008 -12.428 1.00 65.25 84 HIS A O 1
ATOM 694 N N . ALA A 1 85 ? 13.580 15.726 -13.917 1.00 64.00 85 ALA A N 1
ATOM 695 C CA . ALA A 1 85 ? 12.456 15.629 -12.987 1.00 64.00 85 ALA A CA 1
ATOM 696 C C . ALA A 1 85 ? 12.071 14.166 -12.703 1.00 64.00 85 ALA A C 1
ATOM 698 O O . ALA A 1 85 ? 11.680 13.852 -11.580 1.00 64.00 85 ALA A O 1
ATOM 699 N N . TYR A 1 86 ? 12.233 13.277 -13.688 1.00 59.97 86 TYR A N 1
ATOM 700 C CA . TYR A 1 86 ? 12.017 11.836 -13.541 1.00 59.97 86 TYR A CA 1
ATOM 701 C C . TYR A 1 86 ? 13.042 11.202 -12.584 1.00 59.97 86 TYR A C 1
ATOM 703 O O . TYR A 1 86 ? 12.670 10.529 -11.625 1.00 59.97 86 TYR A O 1
ATOM 711 N N . HIS A 1 87 ? 14.329 11.512 -12.760 1.00 67.62 87 HIS A N 1
ATOM 712 C CA . HIS A 1 87 ? 15.403 10.987 -11.908 1.00 67.62 87 HIS A CA 1
ATOM 713 C C . HIS A 1 87 ? 15.471 11.590 -10.498 1.00 67.62 87 HIS A C 1
ATOM 715 O O . HIS A 1 87 ? 16.155 11.041 -9.647 1.00 67.62 87 HIS A O 1
ATOM 721 N N . VAL A 1 88 ? 14.778 12.697 -10.220 1.00 65.81 88 VAL A N 1
ATOM 722 C CA . VAL A 1 88 ? 14.663 13.241 -8.851 1.00 65.81 88 VAL A CA 1
ATOM 723 C C . VAL A 1 88 ? 13.696 12.413 -7.988 1.00 65.81 88 VAL A C 1
ATOM 725 O O . VAL A 1 88 ? 13.737 12.513 -6.763 1.00 65.81 88 VAL A O 1
ATOM 728 N N . GLN A 1 89 ? 12.827 11.605 -8.606 1.00 57.12 89 GLN A N 1
ATOM 729 C CA . GLN A 1 89 ? 11.872 10.738 -7.905 1.00 57.12 89 GLN A CA 1
ATOM 730 C C . GLN A 1 89 ? 12.341 9.283 -7.750 1.00 57.12 89 GLN A C 1
ATOM 732 O O . GLN A 1 89 ? 11.761 8.570 -6.929 1.00 57.12 89 GLN A O 1
ATOM 737 N N . ALA A 1 90 ? 13.331 8.851 -8.538 1.00 53.50 90 ALA A N 1
ATOM 738 C CA . ALA A 1 90 ? 13.931 7.514 -8.487 1.00 53.50 90 ALA A CA 1
ATOM 739 C C . ALA A 1 90 ? 15.046 7.439 -7.433 1.00 53.50 90 ALA A C 1
ATOM 741 O O . ALA A 1 90 ? 15.132 6.392 -6.754 1.00 53.50 90 ALA A O 1
#

pLDDT: mean 88.5, std 11.77, range [53.5, 98.5]

=== Feature glossary ===
Reading guide. The protein is described through the following features:

Foldseek 3Di. A 3Di character summarizes, for each residue, the relative orientation of the Cα frame of its nearest spatial neighbor. Because it encodes fold topology rather than chemistry, 3Di alignments detect remote structural similarity that sequence alignment misses.

Contact-map, Ramachandran, and PAE plots. Plot images: a contact map (which residues are close in 3D, as an N×N binary image), a Ramachandran scatter (backbone torsion angles, revealing secondary-structure composition at a glance), and — for AlphaFold structures — a PAE heatmap (pairwise prediction confidence).

Radius of gyration, Cα contacts, bounding box. Radius of gyration (Rg) is the root-mean-square distance of Cα atoms from their centroid — a single number for overall size and compactness. A globular domain of N residues has Rg ≈ 2.2·N^0.38 Å; an extended or disordered chain has a much larger Rg. The Cα contact count is the number of residue pairs whose Cα atoms are within 8 Å and are more than four positions apart in sequence — a standard proxy for tertiary packing density. The bounding box is the smallest axis-aligned box enclosing all Cα atoms.

Secondary structure (8-state, DSSP). Eight-state secondary structure (DSSP): H is the canonical α-helix, G the tighter 3₁₀-helix, I the wider π-helix; E/B are β-structure, T and S are turns and bends, and '-' is everything else. DSSP derives these from the pattern of main-chain N–H···O=C hydrogen bonds, not from the sequence.

B-factor. B-factor (Debye–Waller factor) reflects atomic displacement in the crystal lattice. It is an experimental observable (units Å²), not a prediction; low values mean the atom is pinned down, high values mean it moves or is heterogeneous across the crystal.

pLDDT. pLDDT is the predicted lDDT-Cα score: AlphaFold's confidence that the local environment of each residue (all inter-atomic distances within 15 Å) is correctly placed. It is a per-residue number between 0 and 100, with higher meaning more reliable.

Nearest PDB structures. Nearest PDB neighbors are the top structural matches found by Foldseek when searching this structure against the entire Protein Data Bank. Each hit reports a TM-score (0 to 1; >0.5 almost always implies the same fold) and an E-value. These are *structural* homologs — they may share no detectable sequence similarity.

Solvent-accessible surface area. Accessible surface area quantifies burial. A residue with SASA near zero is packed into the hydrophobic core; one with SASA >100 Å² sits on the surface. Computed here via the Shrake–Rupley numerical algorithm with a 1.4 Å probe.

Rendered structure images. Structure images are PyMOL renders from six orthogonal camera directions. Cartoon representation draws helices as coils and strands as arrows; sticks shows the backbone as bonds; surface shows the solvent-excluded envelope. Rainbow coloring maps sequence position to hue (blue→red, N→C); chain coloring assigns a distinct color per polypeptide.

Backbone torsions (φ/ψ). φ (phi) and ψ (psi) are the two rotatable backbone dihedrals per residue: φ is the C(i-1)–N–Cα–C torsion, ψ is the N–Cα–C–N(i+1) torsion, both in degrees on (−180°, 180°]. α-helical residues cluster near (−60°, −45°); β-strand residues near (−120°, +130°). A Ramachandran plot is simply a scatter of (φ, ψ) for every residue.

Predicted aligned error. Predicted Aligned Error (PAE) is an AlphaFold confidence matrix: entry (i, j) is the expected error in the position of residue j, in ångströms, when the prediction is superimposed on the true structure at residue i. Low PAE within a block of residues means that block is internally rigid and well-predicted; high PAE between two blocks means their relative placement is uncertain even if each block individually is confident.

mmCIF coordinates. Structure coordinates are given as an mmCIF _atom_site loop: one row per atom with element, residue name, chain id, sequence number, and x/y/z position in Å. Only t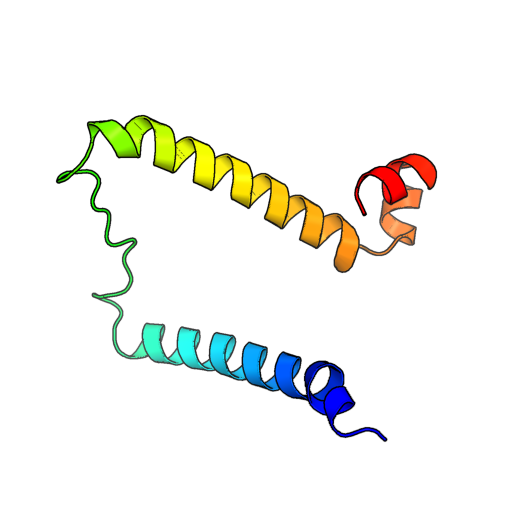he four main-chain atoms per residue are included here; side chains are omitted to keep the record compact.

InterPro / GO / CATH / organism. Database cross-references. InterPro integrates a dozen domain/family signature databases into unified entries with residue-range hits. GO terms attach function/process/location labels with evidence codes. CATH codes position the fold in a four-level structural taxonomy. Organism is the NCBI-taxonomy species name.

Secondary structure (3-state, P-SEA). SS3 is a coarse helix/strand/coil call (letters a/b/c) made by the P-SEA algorithm from inter-Cα distances and dihedrals. It is less detailed than DSSP but needs only Cα positions.

Sequence. Sequence gives the chain of amino acids in standard one-letter code (A=alanine, C=cysteine, …, Y=tyrosine), read N→C. It is the only feature that is directly encoded by the gene; all structural features are derived from the folded form of this sequence.